Protein AF-A0A6B3CA66-F1 (afdb_monomer_lite)

Secondary structure (DSSP, 8-state):
--------SSSSS-GGGSEE--STT----EETTHHHHTT--HHHHHHTT--------SEEEEEEEEETTEEEEEEEES-HHHHHHHHHHHHSSSHHHHHHHHHHHHHHHHHHHHGGGGGSS---TTTT-

Structure (mmCIF, N/CA/C/O backbone):
data_AF-A0A6B3CA66-F1
#
_entry.id   AF-A0A6B3CA66-F1
#
loop_
_atom_site.group_PDB
_atom_site.id
_atom_site.type_symbol
_atom_site.label_atom_id
_atom_site.label_alt_id
_atom_site.label_comp_id
_atom_site.label_asym_id
_atom_site.label_entity_id
_atom_site.label_seq_id
_atom_site.pdbx_PDB_ins_code
_atom_site.Cartn_x
_atom_site.Cartn_y
_atom_site.Cartn_z
_atom_site.occupancy
_atom_site.B_iso_or_equiv
_atom_site.auth_seq_id
_atom_site.auth_comp_id
_atom_site.auth_asym_id
_atom_site.auth_atom_id
_atom_site.pdbx_PDB_model_num
ATOM 1 N N . GLY A 1 1 ? -15.822 1.439 31.035 1.00 78.75 1 GLY A N 1
ATOM 2 C CA . GLY A 1 1 ? -15.826 1.403 29.559 1.00 78.75 1 GLY A CA 1
ATOM 3 C C . GLY A 1 1 ? -16.771 2.467 29.050 1.00 78.75 1 GLY A C 1
ATOM 4 O O . GLY A 1 1 ? -17.758 2.726 29.725 1.00 78.75 1 GLY A O 1
ATOM 5 N N . GLY A 1 2 ? -16.453 3.109 27.926 1.00 90.62 2 GLY A N 1
ATOM 6 C CA . GLY A 1 2 ? -17.368 4.053 27.276 1.00 90.62 2 GLY A CA 1
ATOM 7 C C . GLY A 1 2 ? -18.447 3.324 26.473 1.00 90.62 2 GLY A C 1
ATOM 8 O O . GLY A 1 2 ? -18.203 2.225 25.978 1.00 90.62 2 GLY A O 1
ATOM 9 N N . SER A 1 3 ? -19.629 3.929 26.348 1.00 95.25 3 SER A N 1
ATOM 10 C CA . SER A 1 3 ? -20.638 3.489 25.379 1.00 95.25 3 SER A CA 1
ATOM 11 C C . SER A 1 3 ? -20.264 4.014 23.992 1.00 95.25 3 SER A C 1
ATOM 13 O O . SER A 1 3 ? -19.882 5.178 23.862 1.00 95.25 3 SER A O 1
ATOM 15 N N . VAL A 1 4 ? -20.343 3.161 22.969 1.00 95.88 4 VAL A N 1
ATOM 16 C CA . VAL A 1 4 ? -19.986 3.500 21.583 1.00 95.88 4 VAL A CA 1
ATOM 17 C C . VAL A 1 4 ? -21.143 3.139 20.656 1.00 95.88 4 VAL A C 1
ATOM 19 O O . VAL A 1 4 ? -21.601 1.998 20.656 1.00 95.88 4 VAL A O 1
ATOM 22 N N . LEU A 1 5 ? -21.581 4.100 19.836 1.00 96.62 5 LEU A N 1
ATOM 23 C CA . LEU A 1 5 ? -22.524 3.890 18.735 1.00 96.62 5 LEU A CA 1
ATOM 24 C C . LEU A 1 5 ? -21.762 3.902 17.404 1.00 96.62 5 LEU A C 1
ATOM 26 O O . LEU A 1 5 ? -21.110 4.891 17.075 1.00 96.62 5 LEU A O 1
ATOM 30 N N . ALA A 1 6 ? -21.868 2.821 16.631 1.00 94.38 6 ALA A N 1
ATOM 31 C CA . ALA A 1 6 ? -21.319 2.726 15.280 1.00 94.38 6 ALA A CA 1
ATOM 32 C C . ALA A 1 6 ? -22.458 2.741 14.252 1.00 94.38 6 ALA A C 1
ATOM 34 O O . ALA A 1 6 ? -23.365 1.913 14.323 1.00 94.38 6 ALA A O 1
ATOM 35 N N . LEU A 1 7 ? -22.404 3.672 13.297 1.00 96.75 7 LEU A N 1
ATOM 36 C CA . LEU A 1 7 ? -23.388 3.805 12.221 1.00 96.75 7 LEU A CA 1
ATOM 37 C C . LEU A 1 7 ? -22.734 3.445 10.884 1.00 96.75 7 LEU A C 1
ATOM 39 O O . LEU A 1 7 ? -21.735 4.046 10.494 1.00 96.75 7 LEU A O 1
ATOM 43 N N . GLU A 1 8 ? -23.308 2.472 10.180 1.00 95.56 8 GLU A N 1
ATOM 44 C CA . GLU A 1 8 ? -22.874 2.017 8.857 1.00 95.56 8 GLU A CA 1
ATOM 45 C C . GLU A 1 8 ? -24.076 2.055 7.911 1.00 95.56 8 GLU A C 1
ATOM 47 O O . GLU A 1 8 ? -25.181 1.657 8.275 1.00 95.56 8 GLU A O 1
ATOM 52 N N . ARG A 1 9 ? -23.862 2.565 6.697 1.00 96.06 9 ARG A N 1
ATOM 53 C CA . ARG A 1 9 ? -24.911 2.697 5.681 1.00 96.06 9 ARG A CA 1
ATOM 54 C C . ARG A 1 9 ? -25.132 1.388 4.925 1.00 96.06 9 ARG A C 1
ATOM 56 O O . ARG A 1 9 ? -26.236 1.128 4.457 1.00 96.06 9 ARG A O 1
ATOM 63 N N . LEU A 1 10 ? -24.075 0.608 4.715 1.00 90.44 10 LEU A N 1
ATOM 64 C CA . LEU A 1 10 ? -24.140 -0.665 4.004 1.00 90.44 10 LEU A CA 1
ATOM 65 C C . LEU A 1 10 ? -24.764 -1.760 4.877 1.00 90.44 10 LEU A C 1
ATOM 67 O O . LEU A 1 10 ? -24.707 -1.718 6.100 1.00 90.44 10 LEU A O 1
ATOM 71 N N . GLY A 1 11 ? -25.277 -2.813 4.238 1.00 91.44 11 GLY A N 1
ATOM 72 C CA . GLY A 1 11 ? -25.800 -3.995 4.938 1.00 91.44 11 GLY A CA 1
ATOM 73 C C . GLY A 1 11 ? -24.733 -4.860 5.625 1.00 91.44 11 GLY A C 1
ATOM 74 O O . GLY A 1 11 ? -25.043 -5.950 6.095 1.00 91.44 11 GLY A O 1
ATOM 75 N N . HIS A 1 12 ? -23.470 -4.427 5.642 1.00 89.25 12 HIS A N 1
ATOM 76 C CA . HIS A 1 12 ? -22.376 -5.122 6.307 1.00 8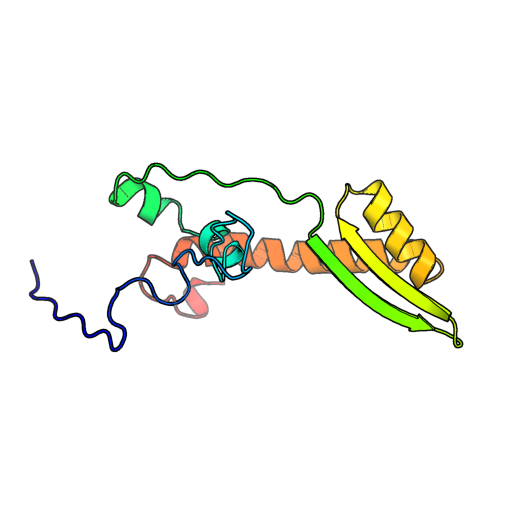9.25 12 HIS A CA 1
ATOM 77 C C . HIS A 1 12 ? -21.286 -4.125 6.743 1.00 89.25 12 HIS A C 1
ATOM 79 O O . HIS A 1 12 ? -21.022 -3.154 6.027 1.00 89.25 12 HIS A O 1
ATOM 85 N N . PRO A 1 13 ? -20.582 -4.379 7.859 1.00 89.50 13 PRO A N 1
ATOM 86 C CA . PRO A 1 13 ? -19.419 -3.589 8.238 1.00 89.50 13 PRO A CA 1
ATOM 87 C C . PRO A 1 13 ? -18.219 -3.874 7.319 1.00 89.50 13 PRO A C 1
ATOM 89 O O . PRO A 1 13 ? -18.215 -4.802 6.503 1.00 89.50 13 PRO A O 1
ATOM 92 N N . GLY A 1 14 ? -17.161 -3.081 7.485 1.00 85.75 14 GLY A N 1
ATOM 93 C CA . GLY A 1 14 ? -15.836 -3.355 6.923 1.00 85.75 14 GLY A CA 1
ATOM 94 C C . GLY A 1 14 ? -15.468 -2.549 5.678 1.00 85.75 14 GLY A C 1
ATOM 95 O O . GLY A 1 14 ? -14.308 -2.598 5.274 1.00 85.75 14 GLY A O 1
ATOM 96 N N . GLY A 1 15 ? -16.397 -1.795 5.080 1.00 85.56 15 GLY A N 1
ATOM 97 C CA . GLY A 1 15 ? -16.108 -0.827 4.013 1.00 85.56 15 GLY A CA 1
ATOM 98 C C . GLY A 1 15 ? -15.170 -1.353 2.914 1.00 85.56 15 GLY A C 1
ATOM 99 O O . GLY A 1 15 ? -15.472 -2.327 2.225 1.00 85.56 15 GLY A O 1
ATOM 100 N N . ALA A 1 16 ? -14.016 -0.702 2.751 1.00 80.12 16 ALA A N 1
ATOM 101 C CA . ALA A 1 16 ? -12.969 -1.053 1.784 1.00 80.12 16 ALA A CA 1
ATOM 102 C C . ALA A 1 16 ? -12.187 -2.343 2.126 1.00 80.12 16 ALA A C 1
ATOM 104 O O . ALA A 1 16 ? -11.568 -2.950 1.251 1.00 80.12 16 ALA A O 1
ATOM 105 N N . ALA A 1 17 ? -12.216 -2.792 3.381 1.00 81.31 17 ALA A N 1
ATOM 106 C CA . ALA A 1 17 ? -11.448 -3.945 3.848 1.00 81.31 17 ALA A CA 1
ATOM 107 C C . ALA A 1 17 ? -12.135 -5.296 3.572 1.00 81.31 17 ALA A C 1
ATOM 109 O O . ALA A 1 17 ? -11.557 -6.350 3.839 1.00 81.31 17 ALA A O 1
ATOM 110 N N . VAL A 1 18 ? -13.351 -5.300 3.015 1.00 86.19 18 VAL A N 1
ATOM 111 C CA . VAL A 1 18 ? -14.073 -6.547 2.724 1.00 86.19 18 VAL A CA 1
ATOM 112 C C . VAL A 1 18 ? -13.590 -7.213 1.440 1.00 86.19 18 VAL A C 1
ATOM 114 O O . VAL A 1 18 ? -13.183 -6.568 0.468 1.00 86.19 18 VAL A O 1
ATOM 117 N N . SER A 1 19 ? -13.686 -8.541 1.429 1.00 86.81 19 SER A N 1
ATOM 118 C CA . SER A 1 19 ? -13.463 -9.320 0.217 1.00 86.81 19 SER A CA 1
ATOM 119 C C . SER A 1 19 ? -14.743 -9.448 -0.601 1.00 86.81 19 SER A C 1
ATOM 121 O O . SER A 1 19 ? -15.826 -9.612 -0.050 1.00 86.81 19 SER A O 1
ATOM 123 N N . THR A 1 20 ? -14.605 -9.397 -1.920 1.00 86.62 20 THR A N 1
ATOM 124 C CA . THR A 1 20 ? -15.692 -9.486 -2.902 1.00 86.62 20 THR A CA 1
ATOM 125 C C . THR A 1 20 ? -15.353 -10.537 -3.955 1.00 86.62 20 THR A C 1
ATOM 127 O O . THR A 1 20 ? -14.200 -10.959 -4.045 1.00 86.62 20 THR A O 1
ATOM 130 N N . ARG A 1 21 ? -16.338 -10.963 -4.748 1.00 89.19 21 ARG A N 1
ATOM 131 C CA . ARG A 1 21 ? -16.124 -11.775 -5.954 1.00 89.19 21 ARG A CA 1
ATOM 132 C C . ARG A 1 21 ? -16.359 -10.891 -7.181 1.00 89.19 21 ARG A C 1
ATOM 134 O O . ARG A 1 21 ? -17.487 -10.834 -7.659 1.00 89.19 21 ARG A O 1
ATOM 141 N N . PRO A 1 22 ? -15.350 -10.127 -7.636 1.00 86.12 22 PRO A N 1
ATOM 142 C CA . PRO A 1 22 ? -15.557 -9.136 -8.691 1.00 86.12 22 PRO A CA 1
ATOM 143 C C . PRO A 1 22 ? -15.697 -9.761 -10.085 1.00 86.12 22 PRO A C 1
ATOM 145 O O . PRO A 1 22 ? -16.142 -9.084 -11.006 1.00 86.12 22 PRO A O 1
ATOM 148 N N . PHE A 1 23 ? -15.313 -11.030 -10.254 1.00 88.38 23 PHE A N 1
ATOM 149 C CA . PHE A 1 23 ? -15.295 -11.708 -11.545 1.00 88.38 23 PHE A CA 1
ATOM 150 C C . PHE A 1 23 ? -16.378 -12.785 -11.604 1.00 88.38 23 PHE A C 1
ATOM 152 O O . PHE A 1 23 ? -16.346 -13.754 -10.846 1.00 88.38 23 PHE A O 1
ATOM 159 N N . VAL A 1 24 ? -17.333 -12.618 -12.517 1.00 90.00 24 VAL A N 1
ATOM 160 C CA . VAL A 1 24 ? -18.385 -13.610 -12.766 1.00 90.00 24 VAL A CA 1
ATOM 161 C C . VAL A 1 24 ? -17.754 -14.897 -13.304 1.00 90.00 24 VAL A C 1
ATOM 163 O O . VAL A 1 24 ? -16.897 -14.848 -14.181 1.00 90.00 24 VAL A O 1
ATOM 166 N N . GLY A 1 25 ? -18.166 -16.048 -12.770 1.00 92.12 25 GLY A N 1
ATOM 167 C CA . GLY A 1 25 ? -17.685 -17.362 -13.213 1.00 92.12 25 GLY A CA 1
ATOM 168 C C . GLY A 1 25 ? -16.306 -17.774 -12.682 1.00 92.12 25 GLY A C 1
ATOM 169 O O . GLY A 1 25 ? -15.899 -18.908 -12.911 1.00 92.12 25 GLY A O 1
ATOM 170 N N . LEU A 1 26 ? -15.604 -16.909 -11.939 1.00 91.88 26 LEU A N 1
ATOM 171 C CA . LEU A 1 26 ? -14.366 -17.267 -11.243 1.00 91.88 26 LEU A CA 1
ATOM 172 C C . LEU A 1 26 ? -14.595 -17.295 -9.730 1.00 91.88 26 LEU A C 1
ATOM 174 O O . LEU A 1 26 ? -15.034 -16.302 -9.146 1.00 91.88 26 LEU A O 1
ATOM 178 N N . ASP A 1 27 ? -14.219 -18.392 -9.063 1.00 89.44 27 ASP A N 1
ATOM 179 C CA . ASP A 1 27 ? -14.200 -18.452 -7.593 1.00 89.44 27 ASP A CA 1
ATOM 180 C C . ASP A 1 27 ? -12.963 -17.734 -7.028 1.00 89.44 27 ASP A C 1
ATOM 182 O O . ASP A 1 27 ? -12.061 -18.312 -6.427 1.00 89.44 27 ASP A O 1
ATOM 186 N N . ALA A 1 28 ? -12.906 -16.426 -7.275 1.00 87.25 28 ALA A N 1
ATOM 187 C CA . ALA A 1 28 ? -11.860 -15.538 -6.800 1.00 87.25 28 ALA A CA 1
ATOM 188 C C . ALA A 1 28 ? -12.447 -14.559 -5.780 1.00 87.25 28 ALA A C 1
ATOM 190 O O . ALA A 1 28 ? -13.150 -13.609 -6.131 1.00 87.25 28 ALA A O 1
ATOM 191 N N . ARG A 1 29 ? -12.135 -14.773 -4.496 1.00 85.62 29 ARG A N 1
ATOM 192 C CA . ARG A 1 29 ? -12.524 -13.869 -3.407 1.00 85.62 29 ARG A CA 1
ATOM 193 C C . ARG A 1 29 ? -11.384 -12.898 -3.097 1.00 85.62 29 ARG A C 1
ATOM 195 O O . ARG A 1 29 ? -10.382 -13.279 -2.500 1.00 85.62 29 ARG A O 1
ATOM 202 N N . LEU A 1 30 ? -11.543 -11.638 -3.494 1.00 80.81 30 LEU A N 1
ATOM 203 C CA . LEU A 1 30 ? -10.498 -10.615 -3.448 1.00 80.81 30 LEU A CA 1
ATOM 204 C C . LEU A 1 30 ? -10.861 -9.473 -2.504 1.00 80.81 30 LEU A C 1
ATOM 206 O O . LEU A 1 30 ? -11.95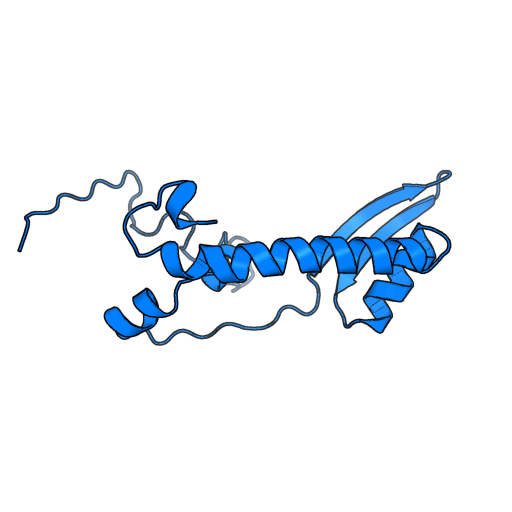0 -8.905 -2.600 1.00 80.81 30 LEU A O 1
ATOM 210 N N . SER A 1 31 ? -9.931 -9.091 -1.628 1.00 79.81 31 SER A N 1
ATOM 211 C CA . SER A 1 31 ? -10.032 -7.834 -0.876 1.00 79.81 31 SER A CA 1
ATOM 212 C C . SER A 1 31 ? -9.892 -6.656 -1.841 1.00 79.81 31 SER A C 1
ATOM 214 O O . SER A 1 31 ? -8.865 -6.539 -2.514 1.00 79.81 31 SER A O 1
ATOM 216 N N . ARG A 1 32 ? -10.921 -5.795 -1.910 1.00 74.62 32 ARG A N 1
ATOM 217 C CA . ARG A 1 32 ? -10.968 -4.645 -2.838 1.00 74.62 32 ARG A CA 1
ATOM 218 C C . ARG A 1 32 ? -9.759 -3.720 -2.683 1.00 74.62 32 ARG A C 1
ATOM 220 O O . ARG A 1 32 ? -9.268 -3.189 -3.671 1.00 74.62 32 ARG A O 1
ATOM 227 N N . TYR A 1 33 ? -9.249 -3.593 -1.460 1.00 73.81 33 TYR A N 1
ATOM 228 C CA . TYR A 1 33 ? -8.071 -2.797 -1.129 1.00 73.81 33 TYR A CA 1
ATOM 229 C C . TYR A 1 33 ? -7.055 -3.636 -0.352 1.00 73.81 33 TYR A C 1
ATOM 231 O O . TYR A 1 33 ? -6.605 -3.268 0.731 1.00 73.81 33 TYR A O 1
ATOM 239 N N . SER A 1 34 ? -6.684 -4.788 -0.916 1.00 72.88 34 SER A N 1
ATOM 240 C CA . SER A 1 34 ? -5.728 -5.723 -0.307 1.00 72.88 34 SER A CA 1
ATOM 241 C C . SER A 1 34 ? -4.402 -5.071 0.116 1.00 72.88 34 SER A C 1
ATOM 243 O O . SER A 1 34 ? -3.804 -5.487 1.107 1.00 72.88 34 SER A O 1
ATOM 245 N N . TYR A 1 35 ? -3.964 -4.011 -0.575 1.00 70.25 35 TYR A N 1
ATOM 246 C CA . TYR A 1 35 ? -2.769 -3.257 -0.191 1.00 70.25 35 TYR A CA 1
ATOM 247 C C . TYR A 1 35 ? -2.946 -2.499 1.137 1.00 70.25 35 TYR A C 1
ATOM 249 O O . TYR A 1 35 ? -2.001 -2.439 1.914 1.00 70.25 35 TYR A O 1
ATOM 257 N N . LEU A 1 36 ? -4.139 -1.980 1.451 1.00 74.12 36 LEU A N 1
ATOM 258 C CA . LEU A 1 36 ? -4.396 -1.322 2.740 1.00 74.12 36 LEU A CA 1
ATOM 259 C C . LEU A 1 36 ? -4.367 -2.331 3.882 1.00 74.12 36 LEU A C 1
ATOM 261 O O . LEU A 1 36 ? -3.812 -2.058 4.939 1.00 74.12 36 LEU A O 1
ATOM 265 N N . VAL A 1 37 ? -4.893 -3.533 3.641 1.00 77.81 37 VAL A N 1
ATOM 266 C CA . VAL A 1 37 ? -4.832 -4.626 4.617 1.00 77.81 37 VAL A CA 1
ATOM 267 C C . VAL A 1 37 ? -3.379 -5.014 4.910 1.00 77.81 37 VAL A C 1
ATOM 269 O O . VAL A 1 37 ? -3.046 -5.320 6.050 1.00 77.81 37 VAL A O 1
ATOM 272 N N . SER A 1 38 ? -2.481 -4.938 3.920 1.00 79.12 38 SER A N 1
ATOM 273 C CA . SER A 1 38 ? -1.048 -5.187 4.139 1.00 79.12 38 SER A CA 1
ATOM 274 C C . SER A 1 38 ? -0.350 -4.149 5.032 1.00 79.12 38 SER A C 1
ATOM 276 O O . SER A 1 38 ? 0.753 -4.412 5.504 1.00 79.12 38 SER A O 1
ATOM 278 N N . LEU A 1 39 ? -0.998 -3.010 5.298 1.00 86.75 39 LEU A N 1
ATOM 279 C CA . LEU A 1 39 ? -0.523 -1.935 6.173 1.00 86.75 39 LEU A CA 1
ATOM 280 C C . LEU A 1 39 ? -1.194 -1.964 7.557 1.00 86.75 39 LEU A C 1
ATOM 282 O O . LEU A 1 39 ? -1.183 -0.958 8.261 1.00 86.75 39 LEU A O 1
ATOM 286 N N . LEU A 1 40 ? -1.802 -3.085 7.962 1.00 89.88 40 LEU A N 1
ATOM 287 C CA . LEU A 1 40 ? -2.430 -3.196 9.278 1.00 89.88 40 LEU A CA 1
ATOM 288 C C . LEU A 1 40 ? -1.369 -3.103 10.400 1.00 89.88 40 LEU A C 1
ATOM 290 O O . LEU A 1 40 ? -0.438 -3.915 10.413 1.00 89.88 40 LEU A O 1
ATOM 294 N N . PRO A 1 41 ? -1.490 -2.162 11.360 1.00 92.31 41 PRO A N 1
ATOM 295 C CA . PRO A 1 41 ? -0.531 -2.028 12.452 1.00 92.31 41 PRO A CA 1
ATOM 296 C C . PRO A 1 41 ? -0.418 -3.293 13.313 1.00 92.31 41 PRO A C 1
ATOM 298 O O . PRO A 1 41 ? -1.422 -3.884 13.717 1.00 92.31 41 PRO A O 1
ATOM 301 N N . ALA A 1 42 ? 0.814 -3.665 13.675 1.00 91.38 42 ALA A N 1
ATOM 302 C CA . ALA A 1 42 ? 1.089 -4.848 14.497 1.00 91.38 42 ALA A CA 1
ATOM 303 C C . ALA A 1 42 ? 0.407 -4.792 15.877 1.00 91.38 42 ALA A C 1
ATOM 305 O O . ALA A 1 42 ? 0.002 -5.827 16.405 1.00 91.38 42 ALA A O 1
ATOM 306 N N . LYS A 1 43 ? 0.226 -3.585 16.435 1.00 93.12 43 LYS A N 1
ATOM 307 C CA . LYS A 1 43 ? -0.523 -3.369 17.680 1.00 93.12 43 LYS A CA 1
ATOM 308 C C . LYS A 1 43 ? -1.963 -3.873 17.564 1.00 93.12 43 LYS A C 1
ATOM 310 O O . LYS A 1 43 ? -2.385 -4.632 18.421 1.00 93.12 43 LYS A O 1
ATOM 315 N N . ILE A 1 44 ? -2.675 -3.551 16.480 1.00 93.44 44 ILE A N 1
ATOM 316 C CA . ILE A 1 44 ? -4.061 -4.007 16.267 1.00 93.44 44 ILE A CA 1
ATOM 317 C C . ILE A 1 44 ? -4.122 -5.534 16.150 1.00 93.44 44 ILE A C 1
ATOM 319 O O . ILE A 1 44 ? -4.986 -6.164 16.753 1.00 93.44 44 ILE A O 1
ATOM 323 N N . VAL A 1 45 ? -3.187 -6.139 15.407 1.00 93.69 45 VAL A N 1
ATOM 324 C CA . VAL A 1 45 ? -3.107 -7.604 15.260 1.00 93.69 45 VAL A CA 1
ATOM 325 C C . VAL A 1 45 ? -2.928 -8.281 16.617 1.00 93.69 45 VAL A C 1
ATOM 327 O O . VAL A 1 45 ? -3.627 -9.248 16.909 1.00 93.69 45 VAL A O 1
ATOM 330 N N . ARG A 1 46 ? -2.021 -7.762 17.451 1.00 94.94 46 ARG A N 1
ATOM 331 C CA . ARG A 1 46 ? -1.739 -8.301 18.784 1.00 94.94 46 ARG A CA 1
ATOM 332 C C . ARG A 1 46 ? -2.898 -8.080 19.752 1.00 94.94 46 ARG A C 1
ATOM 334 O O . ARG A 1 46 ? -3.344 -9.037 20.372 1.00 94.94 46 ARG A O 1
ATOM 341 N N . ASP A 1 47 ? -3.380 -6.847 19.864 1.00 95.88 47 ASP A N 1
ATOM 342 C CA . ASP A 1 47 ? -4.372 -6.446 20.866 1.00 95.88 47 ASP A CA 1
ATOM 343 C C . ASP A 1 47 ? -5.730 -7.136 20.625 1.00 95.88 47 ASP A C 1
ATOM 345 O O . ASP A 1 47 ? -6.452 -7.424 21.574 1.00 95.88 47 ASP A O 1
ATOM 349 N N . LEU A 1 48 ? -6.054 -7.462 19.366 1.00 95.50 48 LEU A N 1
ATOM 350 C CA . LEU A 1 48 ? -7.262 -8.210 18.993 1.00 95.50 48 LEU A CA 1
ATOM 351 C C . LEU A 1 48 ? -7.027 -9.722 18.799 1.00 95.50 48 LEU A C 1
ATOM 353 O O . LEU A 1 48 ? -7.964 -10.439 18.449 1.00 95.50 48 LEU A O 1
ATOM 357 N N . GLY A 1 49 ? -5.798 -10.222 18.973 1.00 96.38 49 GLY A N 1
ATOM 358 C CA . GLY A 1 49 ? -5.472 -11.645 18.804 1.00 96.38 49 GLY A CA 1
ATOM 359 C C . GLY A 1 49 ? -5.718 -12.189 17.388 1.00 96.38 49 GLY A C 1
ATOM 360 O O . GLY A 1 49 ? -6.148 -13.332 17.218 1.00 96.38 49 GLY A O 1
ATOM 361 N N . LEU A 1 50 ? -5.487 -11.377 16.351 1.00 93.94 50 LEU A N 1
ATOM 362 C CA . LEU A 1 50 ? -5.807 -11.746 14.971 1.00 93.94 50 LEU A CA 1
ATOM 363 C C . LEU A 1 50 ? -4.811 -12.767 14.409 1.00 93.94 50 LEU A C 1
ATOM 365 O O . LEU A 1 50 ? -3.595 -12.577 14.450 1.00 93.94 50 LEU A O 1
ATOM 369 N N . ARG A 1 51 ? -5.329 -13.806 13.745 1.00 93.12 51 ARG A N 1
ATOM 370 C CA . ARG A 1 51 ? -4.524 -14.669 12.867 1.00 93.12 51 ARG A CA 1
ATOM 371 C C . ARG A 1 51 ? -4.378 -14.000 11.505 1.00 93.12 51 ARG A C 1
ATOM 373 O O . ARG A 1 51 ? -5.236 -14.154 10.638 1.00 93.12 51 ARG A O 1
ATOM 380 N N . PHE A 1 52 ? -3.303 -13.238 11.337 1.00 88.38 52 PHE A N 1
ATOM 381 C CA . PHE A 1 52 ? -3.075 -12.422 10.151 1.00 88.38 52 PHE A CA 1
ATOM 382 C C . PHE A 1 52 ? -1.812 -12.848 9.399 1.00 88.38 52 PHE A C 1
ATOM 384 O O . PHE A 1 52 ? -0.753 -13.030 9.994 1.00 88.38 52 PHE A O 1
ATOM 391 N N . ALA A 1 53 ? -1.919 -12.990 8.077 1.00 87.12 53 ALA A N 1
ATOM 392 C CA . ALA A 1 53 ? -0.786 -13.286 7.213 1.00 87.12 53 ALA A CA 1
ATOM 393 C C . ALA A 1 53 ? -0.910 -12.536 5.888 1.00 87.12 53 ALA A C 1
ATOM 395 O O . ALA A 1 53 ? -1.968 -12.525 5.258 1.00 87.12 53 ALA A O 1
ATOM 396 N N . VAL A 1 54 ? 0.204 -11.970 5.434 1.00 86.19 54 VAL A N 1
ATOM 397 C CA . VAL A 1 54 ? 0.321 -11.370 4.103 1.00 86.19 54 VAL A CA 1
ATOM 398 C C . VAL A 1 54 ? 0.962 -12.352 3.124 1.00 86.19 54 VAL A C 1
ATOM 400 O O . VAL A 1 54 ? 1.653 -13.305 3.504 1.00 86.19 54 VAL A O 1
ATOM 403 N N . ARG A 1 55 ? 0.719 -12.132 1.833 1.00 84.94 55 ARG A N 1
ATOM 404 C CA . ARG A 1 55 ? 1.391 -12.832 0.735 1.00 84.94 55 ARG A CA 1
ATOM 405 C C . ARG A 1 55 ? 2.072 -11.805 -0.153 1.00 84.94 55 ARG A C 1
ATOM 407 O O . ARG A 1 55 ? 1.512 -10.746 -0.432 1.00 84.94 55 ARG A O 1
ATOM 414 N N . ARG A 1 56 ? 3.298 -12.109 -0.578 1.00 82.75 56 ARG A N 1
ATOM 415 C CA . ARG A 1 56 ? 4.063 -11.226 -1.457 1.00 82.75 56 ARG A CA 1
ATOM 416 C C . ARG A 1 56 ? 3.483 -11.296 -2.868 1.00 82.75 56 ARG A C 1
ATOM 418 O O . ARG A 1 56 ? 3.285 -12.382 -3.403 1.00 82.75 56 ARG A O 1
ATOM 425 N N . ARG A 1 57 ? 3.261 -10.132 -3.478 1.00 84.44 57 ARG A N 1
ATOM 426 C CA . ARG A 1 57 ? 2.999 -10.018 -4.916 1.00 84.44 57 ARG A CA 1
ATOM 427 C C . ARG A 1 57 ? 4.320 -9.924 -5.674 1.00 84.44 57 ARG A C 1
ATOM 429 O O . ARG A 1 57 ? 5.208 -9.177 -5.266 1.00 84.44 57 ARG A O 1
ATOM 436 N N . THR A 1 58 ? 4.444 -10.660 -6.774 1.00 88.88 58 THR A N 1
ATOM 437 C CA . THR A 1 58 ? 5.645 -10.616 -7.620 1.00 88.88 58 THR A CA 1
ATOM 438 C C . THR A 1 58 ? 5.737 -9.293 -8.372 1.00 88.88 58 THR A C 1
ATOM 440 O O . THR A 1 58 ? 6.814 -8.717 -8.468 1.00 88.88 58 THR A O 1
ATOM 443 N N . VAL A 1 59 ? 4.611 -8.780 -8.868 1.00 91.19 59 VAL A N 1
ATOM 444 C CA . VAL A 1 59 ? 4.534 -7.512 -9.604 1.00 91.19 59 VAL A CA 1
ATOM 445 C C . VAL A 1 59 ? 3.992 -6.424 -8.686 1.00 91.19 59 VAL A C 1
ATOM 447 O O . VAL A 1 59 ? 2.950 -6.609 -8.059 1.00 91.19 59 VAL A O 1
ATOM 450 N N . SER A 1 60 ? 4.698 -5.296 -8.600 1.00 89.62 60 SER A N 1
ATOM 451 C CA . SER A 1 60 ? 4.249 -4.127 -7.845 1.00 89.62 60 SER A CA 1
ATOM 452 C C . SER A 1 60 ? 3.329 -3.245 -8.685 1.00 89.62 60 SER A C 1
ATOM 454 O O . SER A 1 60 ? 2.206 -2.953 -8.275 1.00 89.62 60 SER A O 1
ATOM 456 N N . SER A 1 61 ? 3.791 -2.852 -9.869 1.00 92.81 61 SER A N 1
ATOM 457 C CA . SER A 1 61 ? 3.037 -2.018 -10.800 1.00 92.81 61 SER A CA 1
ATOM 458 C C . SER A 1 61 ? 3.522 -2.219 -12.232 1.00 92.81 61 SER A C 1
ATOM 460 O O . SER A 1 61 ? 4.655 -2.640 -12.475 1.00 92.81 61 SER A O 1
ATOM 462 N N . TYR A 1 62 ? 2.645 -1.895 -13.176 1.00 95.56 62 TYR A N 1
ATOM 463 C CA . TYR A 1 62 ? 2.986 -1.711 -14.576 1.00 95.56 62 TYR A CA 1
ATOM 464 C C . TYR A 1 62 ? 2.381 -0.388 -15.037 1.00 95.56 62 TYR A C 1
ATOM 466 O O . TYR A 1 62 ? 1.170 -0.207 -14.926 1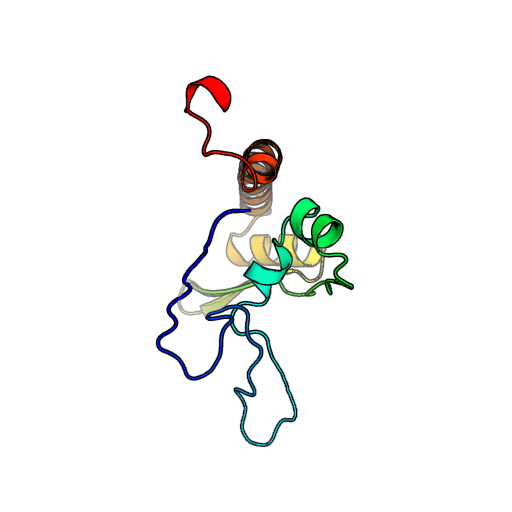.00 95.56 62 TYR A O 1
ATOM 474 N N . THR A 1 63 ? 3.218 0.525 -15.520 1.00 96.25 63 THR A N 1
ATOM 475 C CA . THR A 1 63 ? 2.783 1.816 -16.062 1.00 96.25 63 THR A CA 1
ATOM 476 C C . THR A 1 63 ? 2.910 1.766 -17.583 1.00 96.25 63 THR A C 1
ATOM 478 O O . THR A 1 63 ? 4.044 1.776 -18.072 1.00 96.25 63 THR A O 1
ATOM 481 N N . PRO A 1 64 ? 1.797 1.689 -18.336 1.00 96.88 64 PRO A N 1
ATOM 482 C CA . PRO A 1 64 ? 1.824 1.765 -19.793 1.00 96.88 64 PRO A CA 1
ATOM 483 C C . PRO A 1 64 ? 2.385 3.111 -20.255 1.00 96.88 64 PRO A C 1
ATOM 485 O O . PRO A 1 64 ? 2.092 4.146 -19.658 1.00 96.88 64 PRO A O 1
ATOM 488 N N . VAL A 1 65 ? 3.191 3.097 -21.312 1.00 95.38 65 VAL A N 1
ATOM 489 C CA . VAL A 1 65 ? 3.776 4.300 -21.916 1.00 95.38 65 VAL A CA 1
ATOM 490 C C . VAL A 1 65 ? 3.828 4.155 -23.431 1.00 95.38 65 VAL A C 1
ATOM 492 O O . VAL A 1 65 ? 4.012 3.056 -23.950 1.00 95.38 65 VAL A O 1
ATOM 495 N N . GLU A 1 66 ? 3.745 5.275 -24.136 1.00 95.62 66 GLU A N 1
ATOM 496 C CA . GLU A 1 66 ? 4.060 5.359 -25.559 1.00 95.62 66 GLU A CA 1
ATOM 497 C C . GLU A 1 66 ? 5.227 6.333 -25.739 1.00 95.62 66 GLU A C 1
ATOM 499 O O . GLU A 1 66 ? 5.203 7.450 -25.218 1.00 95.62 66 GLU A O 1
ATOM 504 N N . ARG A 1 67 ? 6.289 5.903 -26.429 1.00 88.88 67 ARG A N 1
ATOM 505 C CA . ARG A 1 67 ? 7.447 6.755 -26.738 1.00 88.88 67 ARG A CA 1
ATOM 506 C C . ARG A 1 67 ? 7.812 6.616 -28.203 1.00 88.88 67 ARG A C 1
ATOM 508 O O . ARG A 1 67 ? 8.049 5.507 -28.671 1.00 88.88 67 ARG A O 1
ATOM 515 N N . ALA A 1 68 ? 7.879 7.746 -28.907 1.00 89.69 68 ALA A N 1
ATOM 516 C CA . ALA A 1 68 ? 8.164 7.793 -30.342 1.00 89.69 68 ALA A CA 1
ATOM 517 C C . ALA A 1 68 ? 7.267 6.835 -31.162 1.00 89.69 68 ALA A C 1
ATOM 519 O O . ALA A 1 68 ? 7.758 6.087 -32.004 1.00 89.69 68 ALA A O 1
ATOM 520 N N . GLY A 1 69 ? 5.964 6.801 -30.853 1.00 92.62 69 GLY A N 1
ATOM 521 C CA . GLY A 1 69 ? 4.985 5.931 -31.519 1.00 92.62 69 GLY A CA 1
ATOM 522 C C . GLY A 1 69 ? 5.120 4.437 -31.205 1.00 92.62 69 GLY A C 1
ATOM 523 O O . GLY A 1 69 ? 4.468 3.616 -31.844 1.00 92.62 69 GLY A O 1
ATOM 524 N N . ARG A 1 70 ? 5.978 4.048 -30.250 1.00 91.75 70 ARG A N 1
ATOM 525 C CA . ARG A 1 70 ? 6.147 2.652 -29.822 1.00 91.75 70 ARG A CA 1
ATOM 526 C C . ARG A 1 70 ? 5.482 2.425 -28.462 1.00 91.75 70 ARG A C 1
ATOM 528 O O . ARG A 1 70 ? 5.887 3.076 -27.490 1.00 91.75 70 ARG A O 1
ATOM 535 N N . PRO A 1 71 ? 4.507 1.502 -28.359 1.00 94.81 71 PRO A N 1
ATOM 536 C CA . PRO A 1 71 ? 3.903 1.148 -27.084 1.00 94.81 71 PRO A CA 1
ATOM 537 C C . PRO A 1 71 ? 4.872 0.324 -26.228 1.00 94.81 71 PRO A C 1
ATOM 539 O O . PRO A 1 71 ? 5.653 -0.489 -26.726 1.00 94.81 71 PRO A O 1
ATOM 542 N N . GLY A 1 72 ? 4.805 0.516 -24.917 1.00 94.19 72 GLY A N 1
ATOM 543 C CA . GLY A 1 72 ? 5.589 -0.221 -23.936 1.00 94.19 72 GLY A CA 1
ATOM 544 C C . GLY A 1 72 ? 5.117 0.061 -22.514 1.00 94.19 72 GLY A C 1
ATOM 545 O O . GLY A 1 72 ? 3.983 0.476 -22.282 1.00 94.19 72 GLY A O 1
ATOM 546 N N . GLY A 1 73 ? 6.000 -0.141 -21.536 1.00 95.56 73 GLY A N 1
ATOM 547 C CA . GLY A 1 73 ? 5.697 0.225 -20.157 1.00 95.56 73 GLY A CA 1
ATOM 548 C C . GLY A 1 73 ? 6.849 0.030 -19.186 1.00 95.56 73 GLY A C 1
ATOM 549 O O . GLY A 1 73 ? 7.825 -0.671 -19.470 1.00 95.56 73 GLY A O 1
ATOM 550 N N . LEU A 1 74 ? 6.705 0.656 -18.022 1.00 97.25 74 LEU A N 1
ATOM 551 C CA . LEU A 1 74 ? 7.576 0.466 -16.871 1.00 97.25 74 LEU A CA 1
ATOM 552 C C . LEU A 1 74 ? 6.998 -0.628 -15.975 1.00 97.25 74 LEU A C 1
ATOM 554 O O . LEU A 1 74 ? 5.957 -0.434 -15.351 1.00 97.25 74 LEU A O 1
ATOM 558 N N . LEU A 1 75 ? 7.685 -1.762 -15.891 1.00 97.19 75 LEU A N 1
ATOM 559 C CA . LEU A 1 75 ? 7.370 -2.835 -14.960 1.00 97.19 75 LEU A CA 1
ATOM 560 C C . LEU A 1 75 ? 8.222 -2.699 -13.697 1.00 97.19 75 LEU A C 1
ATOM 562 O O . LEU A 1 75 ? 9.446 -2.804 -13.755 1.00 97.19 75 LEU A O 1
ATOM 566 N N . VAL A 1 76 ? 7.566 -2.553 -12.548 1.00 96.88 76 VAL A N 1
ATOM 567 C CA . VAL A 1 76 ? 8.206 -2.623 -11.232 1.00 96.88 76 VAL A CA 1
ATOM 568 C C . VAL A 1 76 ? 7.792 -3.928 -10.566 1.00 96.88 76 VAL A C 1
ATOM 570 O O . VAL A 1 76 ? 6.617 -4.137 -10.256 1.00 96.88 76 VAL A O 1
ATOM 573 N N . GLY A 1 77 ? 8.753 -4.820 -10.331 1.00 94.88 77 GLY A N 1
ATOM 574 C CA . GLY A 1 77 ? 8.526 -6.138 -9.742 1.00 94.88 77 GLY A CA 1
ATOM 575 C C . GLY A 1 77 ? 9.219 -7.271 -10.499 1.00 94.88 77 GLY A C 1
ATOM 576 O O . GLY A 1 77 ? 9.891 -7.069 -11.505 1.00 94.88 77 GLY A O 1
ATOM 577 N N . GLY A 1 78 ? 9.066 -8.492 -9.991 1.00 92.81 78 GLY A N 1
ATOM 578 C CA . GLY A 1 78 ? 9.757 -9.680 -10.492 1.00 92.81 78 GLY A CA 1
ATOM 579 C C . GLY A 1 78 ? 11.243 -9.714 -10.140 1.00 92.81 78 GLY A C 1
ATOM 580 O O . GLY A 1 78 ? 12.005 -10.376 -10.832 1.00 92.81 78 GLY A O 1
ATOM 581 N N . GLY A 1 79 ? 11.641 -9.001 -9.083 1.00 94.00 79 GLY A N 1
ATOM 582 C CA . GLY A 1 79 ? 13.026 -8.886 -8.629 1.00 94.00 79 GLY A CA 1
ATOM 583 C C . GLY A 1 79 ? 13.696 -7.572 -9.037 1.00 94.00 79 GLY A C 1
ATOM 584 O O . GLY A 1 79 ? 13.186 -6.808 -9.862 1.00 94.00 79 GLY A O 1
ATOM 585 N N . GLU A 1 80 ? 14.848 -7.313 -8.422 1.00 94.69 80 GLU A N 1
ATOM 586 C CA . GLU A 1 80 ? 15.656 -6.112 -8.656 1.00 94.69 80 GLU A CA 1
ATOM 587 C C . GLU A 1 80 ? 16.151 -6.039 -10.104 1.00 94.69 80 GLU A C 1
ATOM 589 O O . GLU A 1 80 ? 15.923 -5.030 -10.768 1.00 94.69 80 GLU A O 1
ATOM 594 N N . THR A 1 81 ? 16.716 -7.132 -10.627 1.00 96.56 81 THR A N 1
ATOM 595 C CA . THR A 1 81 ? 17.234 -7.205 -12.002 1.00 96.56 81 THR A CA 1
ATOM 596 C C . THR A 1 81 ? 16.175 -6.816 -13.030 1.00 96.56 81 THR A C 1
ATOM 598 O O . THR A 1 81 ? 16.380 -5.888 -13.808 1.00 96.56 81 THR A O 1
ATOM 601 N N . ARG A 1 82 ? 14.991 -7.440 -12.967 1.00 96.19 82 ARG A N 1
ATOM 602 C CA . ARG A 1 82 ? 13.888 -7.175 -13.902 1.00 96.19 82 ARG A CA 1
ATOM 603 C C . ARG A 1 82 ? 13.375 -5.737 -13.814 1.00 96.19 82 ARG A C 1
ATOM 605 O O . ARG A 1 82 ? 13.030 -5.136 -14.831 1.00 96.19 82 ARG A O 1
ATOM 612 N N . THR A 1 83 ? 13.328 -5.185 -12.603 1.00 97.12 83 THR A N 1
ATOM 613 C CA . THR A 1 83 ? 12.928 -3.789 -12.386 1.00 97.12 83 THR A CA 1
ATOM 614 C C . THR A 1 83 ? 13.954 -2.846 -13.015 1.00 97.12 83 THR A C 1
ATOM 616 O O . THR A 1 83 ? 13.585 -2.005 -13.833 1.00 97.12 83 THR A O 1
ATOM 619 N N . ARG A 1 84 ? 15.247 -3.030 -12.717 1.00 97.75 84 ARG A N 1
ATOM 620 C CA . ARG A 1 84 ? 16.350 -2.227 -13.268 1.00 97.75 84 ARG A CA 1
ATOM 621 C C . ARG A 1 84 ? 16.390 -2.276 -14.797 1.00 97.75 84 ARG A C 1
ATOM 623 O O . ARG A 1 84 ? 16.507 -1.235 -15.437 1.00 97.75 84 ARG A O 1
ATOM 630 N N . GLU A 1 85 ? 16.224 -3.457 -15.386 1.00 97.56 85 GLU A N 1
ATOM 631 C CA . GLU A 1 85 ? 16.117 -3.633 -16.839 1.00 97.56 85 GLU A CA 1
ATOM 632 C C . GLU A 1 85 ? 14.910 -2.901 -17.428 1.00 97.56 85 GLU A C 1
ATOM 634 O O . GLU A 1 85 ? 15.006 -2.320 -18.508 1.00 97.56 85 GLU A O 1
ATOM 639 N N . SER A 1 86 ? 13.767 -2.899 -16.733 1.00 97.19 86 SER A N 1
ATOM 640 C CA . SER A 1 86 ? 12.595 -2.168 -17.210 1.00 97.19 86 SER A CA 1
ATOM 641 C C . SER A 1 86 ? 12.793 -0.657 -17.198 1.00 97.19 86 SER A C 1
ATOM 643 O O . SER A 1 86 ? 12.291 0.003 -18.107 1.00 97.19 86 SER A O 1
ATOM 645 N N . PHE A 1 87 ? 13.518 -0.118 -16.215 1.00 97.62 87 PHE A N 1
ATOM 646 C CA . PHE A 1 87 ? 13.938 1.282 -16.228 1.00 97.62 87 PHE A CA 1
ATOM 647 C C . PHE A 1 87 ? 14.881 1.547 -17.400 1.00 97.62 87 PHE A C 1
ATOM 649 O O . PHE A 1 87 ? 14.580 2.407 -18.220 1.00 97.62 87 PHE A O 1
ATOM 656 N N . ALA A 1 88 ? 15.951 0.759 -17.539 1.00 96.81 88 ALA A N 1
ATOM 657 C CA . ALA A 1 88 ? 16.940 0.942 -18.600 1.00 96.81 88 ALA A CA 1
ATOM 658 C C . ALA A 1 88 ? 16.324 0.877 -20.005 1.00 96.81 88 ALA A C 1
ATOM 660 O O . ALA A 1 88 ? 16.626 1.718 -20.847 1.00 96.81 88 ALA A O 1
ATOM 661 N N . ARG A 1 89 ? 15.400 -0.061 -20.247 1.00 95.00 89 ARG A N 1
ATOM 662 C CA . ARG A 1 89 ? 14.672 -0.168 -21.520 1.00 95.00 89 ARG A CA 1
ATOM 663 C C . ARG A 1 89 ? 13.805 1.059 -21.808 1.00 95.00 89 ARG A C 1
ATOM 665 O O . ARG A 1 89 ? 13.652 1.426 -22.967 1.00 95.00 89 ARG A O 1
ATOM 672 N N . LEU A 1 90 ? 13.223 1.677 -20.780 1.00 94.75 90 LEU A N 1
ATOM 673 C CA . LEU A 1 90 ? 12.352 2.837 -20.952 1.00 94.75 90 LEU A CA 1
ATOM 674 C C . LEU A 1 90 ? 13.137 4.149 -21.086 1.00 94.75 90 LEU A C 1
ATOM 676 O O . LEU A 1 90 ? 12.782 4.995 -21.906 1.00 94.75 90 LEU A O 1
ATOM 680 N N . THR A 1 91 ? 14.167 4.344 -20.263 1.00 94.19 91 THR A N 1
ATOM 681 C CA . THR A 1 91 ? 14.878 5.625 -20.106 1.00 94.19 91 THR A CA 1
ATOM 682 C C . THR A 1 91 ? 16.237 5.657 -20.802 1.00 94.19 91 THR A C 1
ATOM 684 O O . THR A 1 91 ? 16.858 6.713 -20.860 1.00 94.19 91 THR A O 1
ATOM 687 N N . GLY A 1 92 ? 16.699 4.524 -21.335 1.00 94.12 92 GLY A N 1
ATOM 688 C CA . GLY A 1 92 ? 17.991 4.383 -22.006 1.00 94.12 92 GLY A CA 1
ATOM 689 C C . GLY A 1 92 ? 19.177 4.190 -21.058 1.00 94.12 92 GLY A C 1
ATOM 690 O O . GLY A 1 92 ? 20.296 4.009 -21.527 1.00 94.12 92 GLY A O 1
ATOM 691 N N . SER A 1 93 ? 18.978 4.220 -19.733 1.00 96.25 93 SER A N 1
ATOM 692 C CA . SER A 1 93 ? 20.059 4.005 -18.762 1.00 96.25 93 SER A CA 1
ATOM 693 C C . SER A 1 93 ? 19.557 3.550 -17.387 1.00 96.25 93 SER A C 1
ATOM 695 O O . SER A 1 93 ? 18.375 3.639 -17.065 1.00 96.25 93 SER A O 1
ATOM 697 N N . GLY A 1 94 ? 20.479 3.101 -16.530 1.00 96.94 94 GLY A N 1
ATOM 698 C CA . GLY A 1 94 ? 20.177 2.754 -15.137 1.00 96.94 94 GLY A CA 1
ATOM 699 C C . GLY A 1 94 ? 20.001 3.951 -14.192 1.00 96.94 94 GLY A C 1
ATOM 700 O O . GLY A 1 94 ? 19.639 3.743 -13.040 1.00 96.94 94 GLY A O 1
ATOM 701 N N . GLN A 1 95 ? 20.240 5.191 -14.634 1.00 97.94 95 GLN A N 1
ATOM 702 C CA . GLN A 1 95 ? 20.272 6.355 -13.733 1.00 97.94 95 GLN A CA 1
ATOM 703 C C . GLN A 1 95 ? 18.919 6.620 -13.061 1.00 97.94 95 GLN A C 1
ATOM 705 O O . GLN A 1 95 ? 18.857 6.892 -11.864 1.00 97.94 95 GLN A O 1
ATOM 710 N N . GLU A 1 96 ? 17.823 6.487 -13.810 1.00 97.25 96 GLU A N 1
ATOM 711 C CA . GLU A 1 96 ? 16.475 6.709 -13.275 1.00 97.25 96 GLU A CA 1
ATOM 712 C C . GLU A 1 96 ? 16.045 5.621 -12.282 1.00 97.25 96 GLU A C 1
ATOM 714 O O . GLU A 1 96 ? 15.278 5.900 -11.363 1.00 97.25 96 GLU A O 1
ATOM 719 N N . TYR A 1 97 ? 16.589 4.403 -12.397 1.00 97.81 97 TYR A N 1
ATOM 720 C CA . TYR A 1 97 ? 16.388 3.368 -11.380 1.00 97.81 97 TYR A CA 1
ATOM 721 C C . TYR A 1 97 ? 17.031 3.768 -10.045 1.00 97.81 97 TYR A C 1
ATOM 723 O O . TYR A 1 97 ? 16.389 3.652 -9.002 1.00 97.81 97 TYR A O 1
ATOM 731 N N . GLU A 1 98 ? 18.261 4.290 -10.070 1.00 98.31 98 GLU A N 1
ATOM 732 C CA . GLU A 1 98 ? 18.948 4.736 -8.851 1.00 98.31 98 GLU A CA 1
ATOM 733 C C . GLU A 1 98 ? 18.250 5.941 -8.207 1.00 98.31 98 GLU A C 1
ATOM 735 O O . GLU A 1 98 ? 18.061 5.977 -6.991 1.00 98.31 98 GLU A O 1
ATOM 740 N N . ARG A 1 99 ? 17.780 6.902 -9.014 1.00 97.88 99 ARG A N 1
ATOM 741 C CA . ARG A 1 99 ? 16.982 8.040 -8.519 1.00 97.88 99 ARG A CA 1
ATOM 742 C C . ARG A 1 99 ? 15.674 7.580 -7.885 1.00 97.88 99 ARG A C 1
ATOM 744 O O . ARG A 1 99 ? 15.323 8.034 -6.797 1.00 97.88 99 ARG A O 1
ATOM 751 N N . TRP A 1 100 ? 14.977 6.650 -8.534 1.00 97.00 100 TRP A N 1
ATOM 752 C CA . TRP A 1 100 ? 13.753 6.057 -8.003 1.00 97.00 100 TRP A CA 1
ATOM 753 C C . TRP A 1 100 ? 14.006 5.318 -6.681 1.00 97.00 100 TRP A C 1
ATOM 755 O O . TRP A 1 100 ? 13.267 5.512 -5.715 1.00 97.00 100 TRP A O 1
ATOM 765 N N . ARG A 1 101 ? 15.090 4.536 -6.596 1.00 97.12 101 ARG A N 1
ATOM 766 C CA . ARG A 1 101 ? 15.532 3.864 -5.364 1.00 97.12 101 ARG A CA 1
ATOM 767 C C . ARG A 1 101 ? 15.800 4.852 -4.235 1.00 97.12 101 ARG A C 1
ATOM 769 O O . ARG A 1 101 ? 15.304 4.637 -3.131 1.00 97.12 101 ARG A O 1
ATOM 776 N N . ALA A 1 102 ? 16.542 5.925 -4.507 1.00 97.50 102 ALA A N 1
ATOM 777 C CA . ALA A 1 102 ? 16.835 6.961 -3.523 1.00 97.50 102 ALA A CA 1
ATOM 778 C C . ALA A 1 102 ? 15.546 7.626 -3.012 1.00 97.50 102 ALA A C 1
ATOM 780 O O . ALA A 1 102 ? 15.327 7.698 -1.804 1.00 97.50 102 ALA A O 1
ATOM 781 N N . PHE A 1 103 ? 14.645 8.009 -3.921 1.00 96.44 103 PHE A N 1
ATOM 782 C CA . PHE A 1 103 ? 13.351 8.604 -3.580 1.00 96.44 103 PHE A CA 1
ATOM 783 C C . PHE A 1 103 ? 12.475 7.681 -2.713 1.00 96.44 103 PHE A C 1
ATOM 785 O O . PHE A 1 103 ? 11.938 8.095 -1.677 1.00 96.44 103 PHE A O 1
ATOM 792 N N . CYS A 1 104 ? 12.343 6.408 -3.100 1.00 94.69 104 CYS A N 1
ATOM 793 C CA . CYS A 1 104 ? 11.617 5.418 -2.306 1.00 94.69 104 CYS A CA 1
ATOM 794 C C . CYS A 1 104 ? 12.284 5.180 -0.946 1.00 94.69 104 CYS A C 1
ATOM 796 O O . CYS A 1 104 ? 11.578 5.019 0.050 1.00 94.69 104 CYS A O 1
ATOM 798 N N . GLY A 1 105 ? 13.618 5.207 -0.895 1.00 96.69 105 GLY A N 1
ATOM 799 C CA . GLY A 1 105 ? 14.400 5.154 0.337 1.00 96.69 105 GLY A CA 1
ATOM 800 C C . GLY A 1 105 ? 14.009 6.269 1.301 1.00 96.69 105 GLY A C 1
ATOM 801 O O . GLY A 1 105 ? 13.598 5.972 2.420 1.00 96.69 105 GLY A O 1
ATOM 802 N N . THR A 1 106 ? 14.017 7.526 0.848 1.00 95.62 106 THR A N 1
ATOM 803 C CA . THR A 1 106 ? 13.609 8.687 1.659 1.00 95.62 106 THR A CA 1
ATOM 804 C C . THR A 1 106 ? 12.189 8.536 2.206 1.00 95.62 106 THR A C 1
ATOM 806 O O . THR A 1 106 ? 11.943 8.754 3.392 1.00 95.62 106 THR A O 1
ATOM 809 N N . THR A 1 107 ? 11.247 8.093 1.368 1.00 95.50 107 THR A N 1
ATOM 810 C CA . THR A 1 107 ? 9.857 7.877 1.803 1.00 95.50 107 THR A CA 1
ATOM 811 C C . THR A 1 107 ? 9.767 6.758 2.847 1.00 95.50 107 THR A C 1
ATOM 813 O O . THR A 1 107 ? 9.011 6.868 3.813 1.00 95.50 107 THR A O 1
ATOM 816 N N . ALA A 1 108 ? 10.567 5.697 2.704 1.00 94.69 108 ALA A N 1
ATOM 817 C CA . ALA A 1 108 ? 10.629 4.606 3.671 1.00 94.69 108 ALA A CA 1
ATOM 818 C C . ALA A 1 108 ? 11.200 5.051 5.029 1.00 94.69 108 ALA A C 1
ATOM 820 O O . ALA A 1 108 ? 10.798 4.515 6.061 1.00 94.69 108 ALA A O 1
ATOM 821 N N . GLU A 1 109 ? 12.112 6.024 5.070 1.00 94.81 109 GLU A N 1
ATOM 822 C CA . GLU A 1 109 ? 12.612 6.576 6.337 1.00 94.81 109 GLU A CA 1
ATOM 823 C C . GLU A 1 109 ? 11.520 7.309 7.111 1.00 94.81 109 GLU A C 1
ATOM 825 O O . GLU A 1 109 ? 11.336 7.057 8.302 1.00 94.81 109 GLU A O 1
ATOM 830 N N . VAL A 1 110 ? 10.754 8.155 6.418 1.00 93.62 110 VAL A N 1
ATOM 831 C CA . VAL A 1 110 ? 9.605 8.853 7.007 1.00 93.62 110 VAL A CA 1
ATOM 832 C C . VAL A 1 110 ? 8.566 7.843 7.482 1.00 93.62 110 VAL A C 1
ATOM 834 O O . VAL A 1 110 ? 8.128 7.900 8.630 1.00 93.62 110 VAL A O 1
ATOM 837 N N . ALA A 1 111 ? 8.223 6.866 6.636 1.00 93.31 111 ALA A N 1
ATOM 838 C CA . ALA A 1 111 ? 7.256 5.832 6.980 1.00 93.31 111 ALA A CA 1
ATOM 839 C C . ALA A 1 111 ? 7.667 5.058 8.241 1.00 93.31 111 ALA A C 1
ATOM 841 O O . ALA A 1 111 ? 6.827 4.839 9.105 1.00 93.31 111 ALA A O 1
ATOM 842 N N . ARG A 1 112 ? 8.949 4.703 8.412 1.00 92.25 112 ARG A N 1
ATOM 843 C CA . ARG A 1 112 ? 9.428 4.001 9.619 1.00 92.25 112 ARG A CA 1
ATOM 844 C C . ARG A 1 112 ? 9.198 4.787 10.912 1.00 92.25 112 ARG A C 1
ATOM 846 O O . ARG A 1 112 ? 8.933 4.164 11.936 1.00 92.25 112 ARG A O 1
ATOM 853 N N 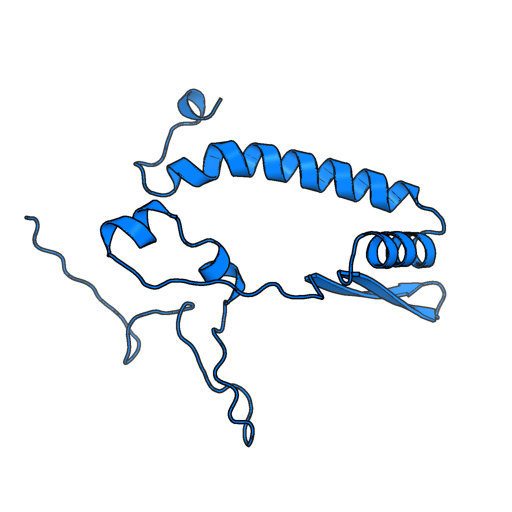. LYS A 1 113 ? 9.298 6.118 10.873 1.00 91.62 113 LYS A N 1
ATOM 854 C CA . LYS A 1 113 ? 9.086 6.982 12.047 1.00 91.62 113 LYS A CA 1
ATOM 855 C C . LYS A 1 113 ? 7.606 7.262 12.312 1.00 91.62 113 LYS A C 1
ATOM 857 O O . LYS A 1 113 ? 7.189 7.279 13.462 1.00 91.62 113 LYS A O 1
ATOM 862 N N . VAL A 1 114 ? 6.819 7.462 11.254 1.00 93.06 114 VAL A N 1
ATOM 863 C CA . VAL A 1 114 ? 5.400 7.847 11.357 1.00 93.06 114 VAL A CA 1
ATOM 864 C C . VAL A 1 114 ? 4.490 6.640 11.578 1.00 93.06 114 VAL A C 1
ATOM 866 O O . VAL A 1 114 ? 3.519 6.722 12.315 1.00 93.06 114 VAL A O 1
ATOM 869 N N . PHE A 1 115 ? 4.778 5.494 10.963 1.00 93.38 115 PHE A N 1
ATOM 870 C CA . PHE A 1 115 ? 3.872 4.343 10.994 1.00 93.38 115 PHE A CA 1
ATOM 871 C C . PHE A 1 115 ? 3.515 3.845 12.413 1.00 93.38 115 PHE A C 1
ATOM 873 O O . PHE A 1 115 ? 2.348 3.519 12.632 1.00 93.38 115 PHE A O 1
ATOM 880 N N . PRO A 1 116 ? 4.437 3.820 13.400 1.00 92.00 116 PRO A N 1
ATOM 881 C CA . PRO A 1 116 ? 4.098 3.452 14.777 1.00 92.00 116 PRO A CA 1
ATOM 882 C C . PRO A 1 116 ? 3.095 4.391 15.462 1.00 92.00 116 PRO A C 1
ATOM 884 O O . PRO A 1 116 ? 2.410 3.953 16.381 1.00 92.00 116 PRO A O 1
ATOM 887 N N . THR A 1 117 ? 2.976 5.651 15.027 1.00 92.69 117 THR A N 1
ATOM 888 C CA . THR A 1 117 ? 2.075 6.631 15.657 1.00 92.69 117 THR A CA 1
ATOM 889 C C . THR A 1 117 ? 0.633 6.525 15.162 1.00 92.69 117 THR A C 1
ATOM 891 O O . THR A 1 117 ? -0.253 7.149 15.734 1.00 92.69 117 THR A O 1
ATOM 894 N N . LEU A 1 118 ? 0.352 5.703 14.141 1.00 93.19 118 LEU A N 1
ATOM 895 C CA . LEU A 1 118 ? -0.992 5.553 13.559 1.00 93.19 118 LEU A CA 1
ATOM 896 C C . LEU A 1 118 ? -2.038 4.990 14.532 1.00 93.19 118 LEU A C 1
ATOM 898 O O . LEU A 1 118 ? -3.234 5.073 14.262 1.00 93.19 118 LEU A O 1
ATOM 902 N N . THR A 1 119 ? -1.595 4.374 15.626 1.00 94.44 119 THR A N 1
ATOM 903 C CA . THR A 1 119 ? -2.459 3.827 16.681 1.00 94.44 119 THR A CA 1
ATOM 904 C C . THR A 1 119 ? -2.415 4.637 17.973 1.00 94.44 119 THR A C 1
ATOM 906 O O . THR A 1 119 ? -3.009 4.218 18.962 1.00 94.44 119 THR A O 1
ATOM 909 N N . GLU A 1 120 ? -1.713 5.766 17.965 1.00 93.00 120 GLU A N 1
ATOM 910 C CA . GLU A 1 120 ? -1.569 6.686 19.091 1.00 93.00 120 GLU A CA 1
ATOM 911 C C . GLU A 1 120 ? -2.355 7.980 18.805 1.00 93.00 120 GLU A C 1
ATOM 913 O O . GLU A 1 120 ? -2.800 8.199 17.671 1.00 93.00 120 GLU A O 1
ATOM 918 N N . PRO A 1 121 ? -2.564 8.860 19.802 1.00 94.06 121 PRO A N 1
ATOM 919 C CA . PRO A 1 121 ? -3.071 10.204 19.546 1.00 94.06 121 PRO A CA 1
ATOM 920 C C . PRO A 1 121 ? -2.241 10.915 18.469 1.00 94.06 121 PRO A C 1
ATOM 922 O O . PRO A 1 121 ? -1.024 10.748 18.407 1.00 94.06 121 PRO A O 1
ATOM 925 N N . VAL A 1 122 ? -2.902 11.707 17.617 1.00 93.12 122 VAL A N 1
ATOM 926 C CA . VAL A 1 122 ? -2.242 12.371 16.482 1.00 93.12 122 VAL A CA 1
ATOM 927 C C . VAL A 1 122 ? -1.135 13.296 17.000 1.00 93.12 122 VAL A C 1
ATOM 929 O O . VAL A 1 122 ? -1.452 14.274 17.681 1.00 93.12 122 VAL A O 1
ATOM 932 N N . PRO A 1 123 ? 0.143 13.026 16.678 1.00 92.94 123 PRO A N 1
ATOM 933 C CA . PRO A 1 123 ? 1.243 13.831 17.179 1.00 92.94 123 PRO A CA 1
ATOM 934 C C . PRO A 1 123 ? 1.301 15.180 16.462 1.00 92.94 123 PRO A C 1
ATOM 936 O O . PRO A 1 123 ? 0.968 15.322 15.282 1.00 92.94 123 PRO A O 1
ATOM 939 N N . THR A 1 124 ? 1.786 16.184 17.174 1.00 94.12 124 THR A N 1
ATOM 940 C CA . THR A 1 124 ? 2.131 17.491 16.629 1.00 94.12 124 THR A CA 1
ATOM 941 C C . THR A 1 124 ? 3.375 17.410 15.742 1.00 94.12 124 THR A C 1
ATOM 943 O O . THR A 1 124 ? 4.177 16.475 15.788 1.00 94.12 124 THR A O 1
ATOM 946 N N . ARG A 1 125 ? 3.605 18.463 14.950 1.00 90.81 125 ARG A N 1
ATOM 947 C CA . ARG A 1 125 ? 4.824 18.592 14.138 1.00 90.81 125 ARG A CA 1
ATOM 948 C C . ARG A 1 125 ? 6.104 18.547 14.979 1.00 90.81 125 ARG A C 1
ATOM 950 O O . ARG A 1 125 ? 7.115 18.064 14.483 1.00 90.81 125 ARG A O 1
ATOM 957 N N . ALA A 1 126 ? 6.082 19.102 16.192 1.00 92.62 126 ALA A N 1
ATOM 958 C CA . ALA A 1 126 ? 7.251 19.130 17.067 1.00 92.62 126 ALA A CA 1
ATOM 959 C C . ALA A 1 126 ? 7.599 17.727 17.586 1.00 92.62 126 ALA A C 1
ATOM 961 O O . ALA A 1 126 ? 8.774 17.394 17.660 1.00 92.62 126 ALA A O 1
ATOM 962 N N . GLU A 1 127 ? 6.588 16.900 17.856 1.00 90.88 127 GLU A N 1
ATOM 963 C CA . GLU A 1 127 ? 6.752 15.519 18.332 1.00 90.88 127 GLU A CA 1
ATOM 964 C C . GLU A 1 127 ? 7.204 14.545 17.230 1.00 90.88 127 GLU A C 1
ATOM 966 O O . GLU A 1 127 ? 7.749 13.489 17.534 1.00 90.88 127 GLU A O 1
ATOM 971 N N . LEU A 1 128 ? 7.004 14.891 15.951 1.00 86.94 128 LEU A N 1
ATOM 972 C CA . LEU A 1 128 ? 7.429 14.083 14.797 1.00 86.94 128 LEU A CA 1
ATOM 973 C C . LEU A 1 128 ? 8.837 14.405 14.259 1.00 86.94 128 LEU A C 1
ATOM 975 O O . LEU A 1 128 ? 9.2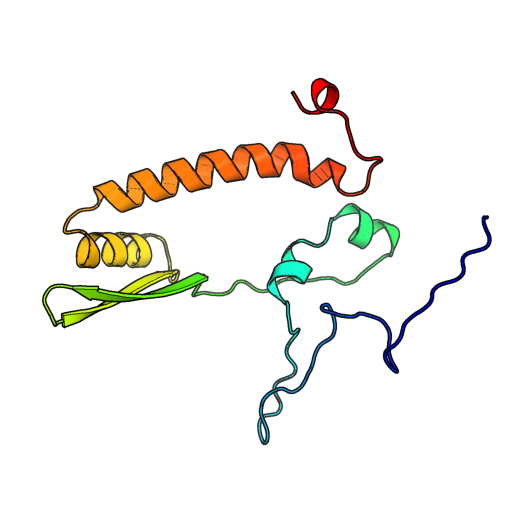86 13.721 13.333 1.00 86.94 128 LEU A O 1
ATOM 979 N N . ARG A 1 129 ? 9.493 15.464 14.750 1.00 80.44 129 ARG A N 1
ATOM 980 C CA . ARG A 1 129 ? 10.815 15.897 14.263 1.00 80.44 129 ARG A CA 1
ATOM 981 C C . ARG A 1 129 ? 11.939 14.961 14.700 1.00 80.44 129 ARG A C 1
ATOM 983 O O . ARG A 1 129 ? 11.957 14.567 15.880 1.00 80.44 129 ARG A O 1
#

Radius of gyration: 20.35 Å; chains: 1; bounding box: 46×38×61 Å

pLDDT: mean 91.42, std 6.0, range [70.25, 98.31]

Sequence (129 aa):
GGSVLALERLGHPGGAAVSTRPFVGLDARLSRYSYLVSLLPAKIVRDLGLRFAVRRRTVSSYTPVERAGRPG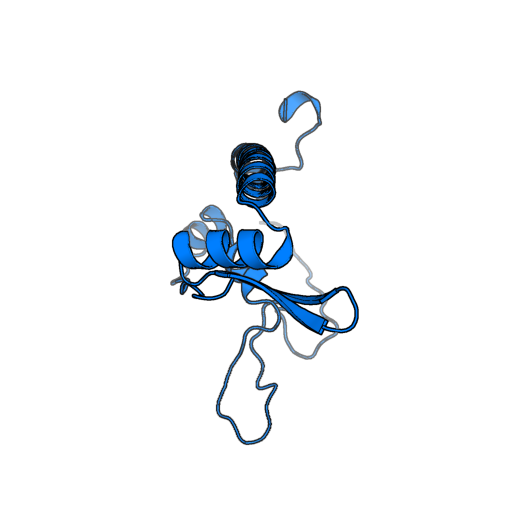GLLVGGGETRTRESFARLTGSGQEYERWRAFCGTTAEVARKVFPTLTEPVPTRAELR

Foldseek 3Di:
DDDDDDDDPDPDDDPQQAWDDPDPPDPDTGRNPLVVVVLDDPCVCVVVVHPDDDDDDQWDDWAWDADPNDTDTQTDGNDPVNNQVSCCVVVVHSPVVVVVVVVVVVVVVLCVQCSVCPPPPDDDPVVSD

Organism: NCBI:txid2706042